Protein AF-A0A7J2PUG5-F1 (afdb_monomer_lite)

pLDDT: mean 79.98, std 12.55, range [40.56, 91.81]

Radius of gyration: 12.7 Å; chains: 1; bounding box: 26×24×38 Å

Sequence (70 aa):
KAEDFHCKGCWGEDNEVWTPNCEIRLCVTDKNYKYCYECQEFPCQKLKNSAKKGKKYEVALERLKNMKKN

Structure (mmCIF, N/CA/C/O backbone):
data_AF-A0A7J2PUG5-F1
#
_entry.id   AF-A0A7J2PUG5-F1
#
loop_
_atom_site.group_PDB
_atom_site.id
_atom_site.type_symbol
_atom_site.label_atom_id
_atom_site.label_alt_id
_atom_site.label_comp_id
_atom_site.label_asym_id
_atom_site.label_entity_id
_atom_site.label_seq_id
_atom_site.pdbx_PDB_ins_code
_atom_site.Cartn_x
_atom_site.Cartn_y
_atom_site.Cartn_z
_atom_site.occupancy
_atom_site.B_iso_or_equiv
_atom_site.auth_seq_id
_atom_site.auth_comp_id
_atom_site.auth_asym_id
_atom_site.auth_atom_id
_atom_site.pdbx_PDB_model_num
ATOM 1 N N . LYS A 1 1 ? 11.908 3.507 -30.775 1.00 40.56 1 LYS A N 1
ATOM 2 C CA . LYS A 1 1 ? 12.156 4.117 -29.446 1.00 40.56 1 LYS A CA 1
ATOM 3 C C . LYS A 1 1 ? 11.388 3.264 -28.459 1.00 40.56 1 LYS A C 1
ATOM 5 O O . LYS A 1 1 ? 10.204 3.106 -28.692 1.00 40.56 1 LYS A O 1
ATOM 10 N N . ALA A 1 2 ? 12.041 2.645 -27.476 1.00 49.91 2 ALA A N 1
ATOM 11 C CA . ALA A 1 2 ? 11.303 1.974 -26.412 1.00 49.91 2 ALA A CA 1
ATOM 12 C C . ALA A 1 2 ? 10.569 3.072 -25.638 1.00 49.91 2 ALA A C 1
ATOM 14 O O . ALA A 1 2 ? 11.217 3.970 -25.101 1.00 49.91 2 ALA A O 1
ATOM 15 N N . GLU A 1 3 ? 9.244 3.087 -25.726 1.00 56.75 3 GLU A N 1
ATOM 16 C CA . GLU A 1 3 ? 8.414 3.992 -24.946 1.00 56.75 3 GLU A CA 1
ATOM 17 C C . GLU A 1 3 ? 8.731 3.771 -23.467 1.00 56.75 3 GLU A C 1
ATOM 19 O O . GLU A 1 3 ? 8.746 2.643 -22.972 1.00 56.75 3 GLU A O 1
ATOM 24 N N . ASP A 1 4 ? 9.102 4.862 -22.805 1.00 60.41 4 ASP A N 1
ATOM 25 C CA . ASP A 1 4 ? 9.594 4.894 -21.437 1.00 60.41 4 ASP A CA 1
ATOM 26 C C . ASP A 1 4 ? 8.412 4.624 -20.501 1.00 60.41 4 ASP A C 1
ATOM 28 O O . ASP A 1 4 ? 7.721 5.528 -20.034 1.00 60.41 4 ASP A O 1
ATOM 32 N N . PHE A 1 5 ? 8.092 3.345 -20.326 1.00 63.97 5 PHE A N 1
ATOM 33 C CA . PHE A 1 5 ? 6.960 2.928 -19.522 1.00 63.97 5 PHE A CA 1
ATOM 34 C C . PHE A 1 5 ? 7.251 3.204 -18.048 1.00 63.97 5 PHE A C 1
ATOM 36 O O . PHE A 1 5 ? 8.043 2.507 -17.406 1.00 63.97 5 PHE A O 1
ATOM 43 N N . HIS A 1 6 ? 6.609 4.229 -17.494 1.00 62.34 6 HIS A N 1
ATOM 44 C CA . HIS A 1 6 ? 6.741 4.592 -16.087 1.00 62.34 6 HIS A CA 1
ATOM 45 C C . HIS A 1 6 ? 5.475 4.208 -15.348 1.00 62.34 6 HIS A C 1
ATOM 47 O O . HIS A 1 6 ? 4.383 4.661 -15.674 1.00 62.34 6 HIS A O 1
ATOM 53 N N . CYS A 1 7 ? 5.633 3.387 -14.312 1.00 70.12 7 CYS A N 1
ATOM 54 C CA . CYS A 1 7 ? 4.519 3.046 -13.445 1.00 70.12 7 CYS A CA 1
ATOM 55 C C . CYS A 1 7 ? 4.005 4.311 -12.753 1.00 70.12 7 CYS A C 1
ATOM 57 O O . CYS A 1 7 ? 4.686 4.838 -11.868 1.00 70.12 7 CYS A O 1
ATOM 59 N N . LYS A 1 8 ? 2.792 4.765 -13.081 1.00 69.12 8 LYS A N 1
ATOM 60 C CA . LYS A 1 8 ? 2.161 5.905 -12.388 1.00 69.12 8 LYS A CA 1
ATOM 61 C C . LYS A 1 8 ? 1.637 5.546 -10.992 1.00 69.12 8 LYS A C 1
ATOM 63 O O . LYS A 1 8 ? 1.051 6.371 -10.293 1.00 69.12 8 LYS A O 1
ATOM 68 N N . GLY A 1 9 ? 1.909 4.323 -10.539 1.00 68.19 9 GLY A N 1
ATOM 69 C CA . GLY A 1 9 ? 1.528 3.813 -9.231 1.00 68.19 9 GLY A CA 1
ATOM 70 C C . GLY A 1 9 ? 0.125 3.214 -9.237 1.00 68.19 9 GLY A C 1
ATOM 71 O O . GLY A 1 9 ? -0.455 2.953 -10.283 1.00 68.19 9 GLY A O 1
ATOM 72 N N . CYS A 1 10 ? -0.442 2.993 -8.049 1.00 70.38 10 CYS A N 1
ATOM 73 C CA . CYS A 1 10 ? -1.762 2.357 -7.894 1.00 70.38 10 CYS A CA 1
ATOM 74 C C . CYS A 1 10 ? -2.923 3.187 -8.485 1.00 70.38 10 CYS A C 1
ATOM 76 O O . CYS A 1 10 ? -4.039 2.693 -8.566 1.00 70.38 10 CYS A O 1
ATOM 78 N N . TRP A 1 11 ? -2.630 4.434 -8.859 1.00 65.81 11 TRP A N 1
ATOM 79 C CA . TRP A 1 11 ? -3.530 5.463 -9.377 1.00 65.81 11 TRP A CA 1
ATOM 80 C C . TRP A 1 11 ? -3.488 5.581 -10.896 1.00 65.81 11 TRP A C 1
ATOM 82 O O . TRP A 1 11 ? -4.343 6.249 -11.468 1.00 65.81 11 TRP A O 1
ATOM 92 N N . GLY A 1 12 ? -2.465 4.990 -11.520 1.00 65.12 12 GLY A N 1
ATOM 93 C CA . GLY A 1 12 ? -2.315 4.995 -12.966 1.00 65.12 12 GLY A CA 1
ATOM 94 C C . GLY A 1 12 ? -3.447 4.231 -13.637 1.00 65.12 12 GLY A C 1
ATOM 95 O O . GLY A 1 12 ? -4.022 3.301 -13.055 1.00 65.12 12 GLY A O 1
ATOM 96 N N . GLU A 1 13 ? -3.748 4.619 -14.871 1.00 61.88 13 GLU A N 1
ATOM 97 C CA . GLU A 1 13 ? -4.663 3.863 -15.720 1.00 61.88 13 GLU A CA 1
ATOM 98 C C . GLU A 1 13 ? -4.099 2.455 -15.988 1.00 61.88 13 GLU A C 1
ATOM 100 O O . GLU A 1 13 ? -2.925 2.174 -15.737 1.00 61.88 13 GLU A O 1
ATOM 105 N N . ASP A 1 14 ? -4.933 1.533 -16.473 1.00 58.81 14 ASP A N 1
ATOM 106 C CA . ASP A 1 14 ? -4.554 0.118 -16.641 1.00 58.81 14 ASP A CA 1
ATOM 107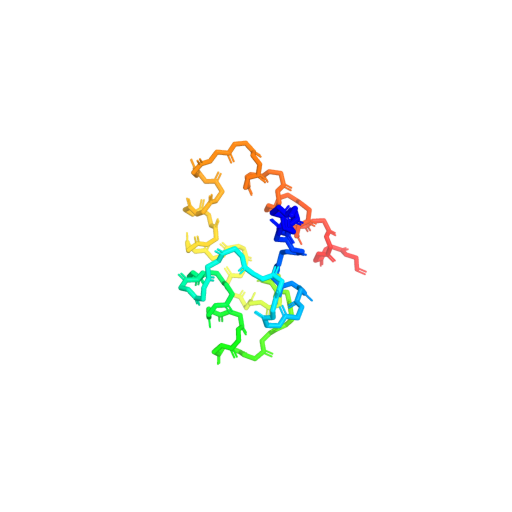 C C . ASP A 1 14 ? -3.301 -0.085 -17.507 1.00 58.81 14 ASP A C 1
ATOM 109 O O . ASP A 1 14 ? -2.490 -0.972 -17.249 1.00 58.8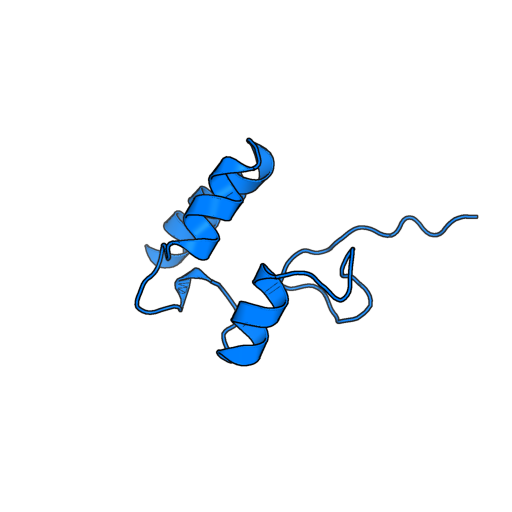1 14 ASP A O 1
ATOM 113 N N . ASN A 1 15 ? -3.085 0.834 -18.449 1.00 56.81 15 ASN A N 1
ATOM 114 C CA . ASN A 1 15 ? -1.934 0.863 -19.343 1.00 56.81 15 ASN A CA 1
ATOM 115 C C . ASN A 1 15 ? -0.688 1.539 -18.745 1.00 56.81 15 ASN A C 1
ATOM 117 O O . ASN A 1 15 ? 0.273 1.757 -19.467 1.00 56.81 15 ASN A O 1
ATOM 121 N N . GLU A 1 16 ? -0.679 1.898 -17.460 1.00 63.91 16 GLU A N 1
ATOM 122 C CA . GLU A 1 16 ? 0.422 2.624 -16.801 1.00 63.91 16 GLU A CA 1
ATOM 123 C C . GLU A 1 16 ? 0.954 1.884 -15.566 1.00 63.91 16 GLU A C 1
ATOM 125 O O . GLU A 1 16 ? 1.560 2.471 -14.665 1.00 63.91 16 GLU A O 1
ATOM 130 N N . VAL A 1 17 ? 0.717 0.572 -15.504 1.00 65.56 17 VAL A N 1
ATOM 131 C CA . VAL A 1 17 ? 1.187 -0.320 -14.442 1.00 65.56 17 VAL A CA 1
ATOM 132 C C . VAL A 1 17 ? 2.318 -1.214 -14.916 1.00 65.56 17 VAL A C 1
ATOM 134 O O . VAL A 1 17 ? 2.199 -1.920 -15.909 1.00 65.56 17 VAL A O 1
ATOM 137 N N . TRP A 1 18 ? 3.413 -1.243 -14.155 1.00 65.50 18 TRP A N 1
ATOM 138 C CA . TRP A 1 18 ? 4.629 -1.968 -14.556 1.00 65.50 18 TRP A CA 1
ATOM 139 C C . TRP A 1 18 ? 4.410 -3.459 -14.808 1.00 65.50 18 TRP A C 1
ATOM 141 O O . TRP A 1 18 ? 5.131 -4.093 -15.570 1.00 65.50 18 TRP A O 1
ATOM 151 N N . THR A 1 19 ? 3.422 -4.025 -14.125 1.00 67.19 19 THR A N 1
ATOM 152 C CA . THR A 1 19 ? 3.001 -5.399 -14.319 1.00 67.19 19 THR A CA 1
ATOM 153 C C . THR A 1 19 ? 1.503 -5.506 -14.046 1.00 67.19 19 THR A C 1
ATOM 155 O O . THR A 1 19 ? 1.033 -4.938 -13.051 1.00 67.19 19 THR A O 1
ATOM 158 N N . PRO A 1 20 ? 0.753 -6.263 -14.867 1.00 66.88 20 PRO A N 1
ATOM 159 C CA . PRO A 1 20 ? -0.648 -6.566 -14.580 1.00 66.88 20 PRO A CA 1
ATOM 160 C C . PRO A 1 20 ? -0.808 -7.321 -13.249 1.00 66.88 20 PRO A C 1
ATOM 162 O O . PRO A 1 20 ? -1.822 -7.185 -12.572 1.00 66.88 20 PRO A O 1
ATOM 165 N N . ASN A 1 21 ? 0.235 -8.027 -12.794 1.00 72.06 21 ASN A N 1
ATOM 166 C CA . ASN A 1 21 ? 0.219 -8.830 -11.568 1.00 72.06 21 ASN A CA 1
ATOM 167 C C . ASN A 1 21 ? 0.657 -8.046 -10.318 1.00 72.06 21 ASN A C 1
ATOM 169 O O . ASN A 1 21 ? 1.215 -8.611 -9.374 1.00 72.06 21 ASN A O 1
ATOM 173 N N . CYS A 1 22 ? 0.435 -6.729 -10.284 1.00 79.62 22 CYS A N 1
ATOM 174 C CA . CYS A 1 22 ? 0.768 -5.931 -9.109 1.00 79.62 22 CYS A CA 1
ATOM 175 C C . CYS A 1 22 ? -0.169 -6.276 -7.941 1.00 79.62 22 CYS A C 1
ATOM 177 O O . CYS A 1 22 ? -1.316 -5.837 -7.879 1.00 79.62 22 CYS A O 1
ATOM 179 N N . GLU A 1 23 ? 0.351 -7.018 -6.964 1.00 83.12 23 GLU A N 1
ATOM 180 C CA . GLU A 1 23 ? -0.399 -7.519 -5.804 1.00 83.12 23 GLU A CA 1
ATOM 181 C C . GLU A 1 23 ? -1.090 -6.434 -4.954 1.00 83.12 23 GLU A C 1
ATOM 183 O O . GLU A 1 23 ? -2.087 -6.728 -4.285 1.00 83.12 23 GLU A O 1
ATOM 188 N N . ILE A 1 24 ? -0.558 -5.204 -4.949 1.00 84.38 24 ILE A N 1
ATOM 189 C CA . ILE A 1 24 ? -1.132 -4.061 -4.226 1.00 84.38 24 ILE A CA 1
ATOM 190 C C . ILE A 1 24 ? -2.282 -3.454 -5.020 1.00 84.38 24 ILE A C 1
ATOM 192 O O . ILE A 1 24 ? -3.335 -3.202 -4.441 1.00 84.38 24 ILE A O 1
ATOM 196 N N . ARG A 1 25 ? -2.114 -3.284 -6.337 1.00 83.25 25 ARG A N 1
ATOM 197 C CA . ARG A 1 25 ? -3.175 -2.782 -7.215 1.00 83.25 25 ARG A CA 1
ATOM 198 C C . ARG A 1 25 ? -4.365 -3.730 -7.214 1.00 83.25 25 ARG A C 1
ATOM 200 O O . ARG A 1 25 ? -5.463 -3.294 -6.908 1.00 83.25 25 ARG A O 1
ATOM 207 N N . LEU A 1 26 ? -4.120 -5.025 -7.425 1.00 84.12 26 LEU A N 1
ATOM 208 C CA . LEU A 1 26 ? -5.162 -6.053 -7.384 1.00 84.12 26 LEU A CA 1
ATOM 209 C C . LEU A 1 26 ? -5.932 -6.027 -6.060 1.00 84.12 26 LEU A C 1
ATOM 211 O O . LEU A 1 26 ? -7.149 -6.103 -6.068 1.00 84.12 26 LEU A O 1
ATOM 215 N N . CYS A 1 27 ? -5.245 -5.844 -4.927 1.00 87.38 27 CYS A N 1
ATOM 216 C CA . CYS A 1 27 ? -5.898 -5.741 -3.619 1.00 87.38 27 CYS A CA 1
ATOM 217 C C . CYS A 1 27 ? -6.794 -4.501 -3.488 1.00 87.38 27 CYS A C 1
ATOM 219 O O . CYS A 1 27 ? -7.819 -4.558 -2.819 1.00 87.38 27 CYS A O 1
ATOM 221 N N . VAL A 1 28 ? -6.378 -3.367 -4.047 1.00 86.00 28 VAL A N 1
ATOM 222 C CA . VAL A 1 28 ? -7.128 -2.106 -3.997 1.00 86.00 28 VAL A CA 1
ATOM 223 C C . VAL A 1 28 ? -8.329 -2.171 -4.944 1.00 86.00 28 VAL A C 1
ATOM 225 O O . VAL A 1 28 ? -9.427 -1.807 -4.539 1.00 86.00 28 VAL A O 1
ATOM 228 N N . THR A 1 29 ? -8.153 -2.730 -6.144 1.00 83.38 29 THR A N 1
ATOM 229 C CA . THR A 1 29 ? -9.226 -2.965 -7.122 1.00 83.38 29 THR A CA 1
ATOM 230 C C . THR A 1 29 ? -10.267 -3.966 -6.615 1.00 83.38 29 THR A C 1
ATOM 232 O O . THR A 1 29 ? -11.455 -3.669 -6.678 1.00 83.38 29 THR A O 1
ATOM 235 N N . ASP A 1 30 ? -9.837 -5.105 -6.061 1.00 88.06 30 ASP A N 1
ATOM 236 C CA . ASP A 1 30 ? -10.713 -6.135 -5.472 1.00 88.06 30 ASP A CA 1
ATOM 237 C C . ASP A 1 30 ? -11.566 -5.574 -4.328 1.00 88.06 30 ASP A C 1
ATOM 239 O O . ASP A 1 30 ? -12.774 -5.788 -4.271 1.00 88.06 30 ASP A O 1
ATOM 243 N N . LYS A 1 31 ? -10.955 -4.758 -3.463 1.00 86.88 31 LYS A N 1
ATOM 244 C CA . LYS A 1 31 ? -11.649 -4.100 -2.349 1.00 86.88 31 LYS A CA 1
ATOM 245 C C . LYS A 1 31 ? -12.389 -2.817 -2.742 1.00 86.88 31 LYS A C 1
ATOM 247 O O . LYS A 1 31 ? -12.947 -2.161 -1.867 1.00 86.88 31 LYS A O 1
ATOM 252 N N . ASN A 1 32 ? -12.379 -2.452 -4.024 1.00 87.38 32 ASN A N 1
ATOM 253 C CA . ASN A 1 32 ? -12.958 -1.218 -4.558 1.00 87.38 32 ASN A CA 1
ATOM 254 C C . ASN A 1 32 ? -12.481 0.066 -3.843 1.00 87.38 32 ASN A C 1
ATOM 256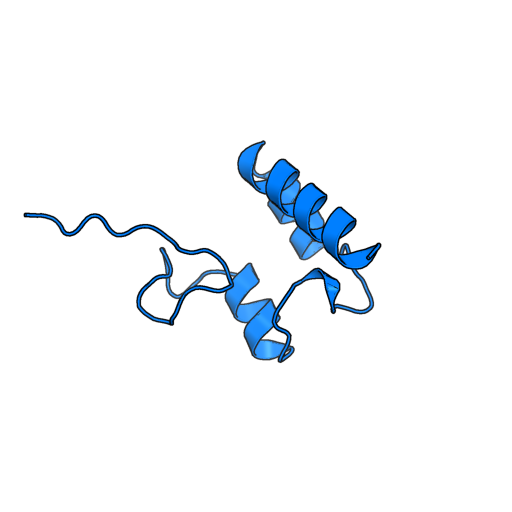 O O . ASN A 1 32 ? -13.227 1.026 -3.681 1.00 87.38 32 ASN A O 1
ATOM 260 N N . TYR A 1 33 ? -11.225 0.089 -3.404 1.00 86.94 33 TYR A N 1
ATOM 261 C CA . TYR A 1 33 ? -10.599 1.276 -2.830 1.00 86.94 33 TYR A CA 1
ATOM 262 C C . TYR A 1 33 ? -9.868 2.070 -3.904 1.00 86.94 33 TYR A C 1
ATOM 264 O O . TYR A 1 33 ? -9.477 1.537 -4.940 1.00 86.94 33 TYR A O 1
ATOM 272 N N . LYS A 1 34 ? -9.631 3.351 -3.642 1.00 82.81 34 LYS A N 1
ATOM 273 C CA . LYS A 1 34 ? -8.761 4.188 -4.469 1.00 82.81 34 LYS A CA 1
ATOM 274 C C . LYS A 1 34 ? -7.354 4.237 -3.870 1.00 82.81 34 LYS A C 1
ATOM 276 O O . LYS A 1 34 ? -6.350 4.132 -4.572 1.00 82.81 34 LYS A O 1
ATOM 281 N N . TYR A 1 35 ? -7.267 4.338 -2.547 1.00 85.75 35 TYR A N 1
ATOM 282 C CA . TYR A 1 35 ? -6.039 4.330 -1.765 1.00 85.75 35 TYR A CA 1
ATOM 283 C C . TYR A 1 35 ? -6.015 3.179 -0.766 1.00 85.75 35 TYR A C 1
ATOM 285 O O . TYR A 1 35 ? -7.001 2.857 -0.109 1.00 85.75 35 TYR A O 1
ATOM 293 N N . CYS A 1 36 ? -4.821 2.641 -0.509 1.00 88.69 36 CYS A N 1
ATOM 294 C CA . CYS A 1 36 ? -4.654 1.630 0.533 1.00 88.69 36 CYS A CA 1
ATOM 295 C C . CYS A 1 36 ? -5.038 2.131 1.938 1.00 88.69 36 CYS A C 1
ATOM 297 O O . CYS A 1 36 ? -5.320 1.304 2.802 1.00 88.69 36 CYS A O 1
ATOM 299 N N . TYR A 1 37 ? -5.037 3.450 2.187 1.00 90.25 37 TYR A N 1
ATOM 300 C CA . TYR A 1 37 ? -5.387 4.006 3.499 1.00 90.25 37 TYR A CA 1
ATOM 301 C C . TYR A 1 37 ? -6.879 3.934 3.840 1.00 90.25 37 TYR A C 1
ATOM 303 O O . TYR A 1 37 ? -7.233 4.050 5.019 1.00 90.25 37 TYR A O 1
ATOM 311 N N . GLU A 1 38 ? -7.731 3.724 2.834 1.00 89.56 38 GLU A N 1
ATOM 312 C CA . GLU A 1 38 ? -9.175 3.510 2.988 1.00 89.56 38 GLU A CA 1
ATOM 313 C C . GLU A 1 38 ? -9.481 2.128 3.578 1.00 89.56 38 GLU A C 1
ATOM 315 O O . GLU A 1 38 ? -10.545 1.909 4.148 1.00 89.56 38 GLU A O 1
ATOM 320 N N . CYS A 1 39 ? -8.516 1.204 3.521 1.00 90.50 39 CYS A N 1
ATOM 321 C CA . CYS A 1 39 ? -8.632 -0.097 4.161 1.00 90.50 39 CYS A CA 1
ATOM 322 C C . CYS A 1 39 ? -8.844 0.068 5.676 1.00 90.50 39 CYS A C 1
ATOM 324 O O . CYS A 1 39 ? -8.084 0.768 6.352 1.00 90.50 39 CYS A O 1
ATOM 326 N N . GLN A 1 40 ? -9.836 -0.637 6.226 1.00 89.06 40 GLN A N 1
ATOM 327 C CA . GLN A 1 40 ? -10.144 -0.602 7.662 1.00 89.06 40 GLN A CA 1
ATOM 328 C C . GLN A 1 40 ? -8.952 -1.057 8.515 1.00 89.06 40 GLN A C 1
ATOM 330 O O . GLN A 1 40 ? -8.635 -0.447 9.530 1.00 89.06 40 GLN A O 1
ATOM 335 N N . GLU A 1 41 ? -8.223 -2.070 8.047 1.00 90.44 41 GLU A N 1
ATOM 336 C CA . GLU A 1 41 ? -7.025 -2.601 8.708 1.00 90.44 41 GLU A CA 1
ATOM 337 C C . GLU A 1 41 ? 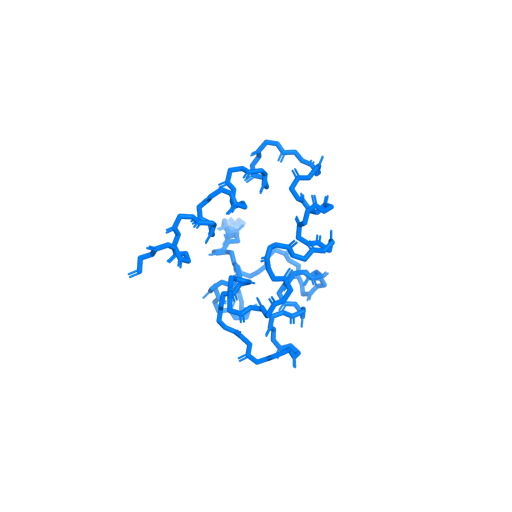-5.743 -1.797 8.414 1.00 90.44 41 GLU A C 1
ATOM 339 O O . GLU A 1 41 ? -4.631 -2.286 8.633 1.00 90.44 41 GLU A O 1
ATOM 344 N N . PHE A 1 42 ? -5.844 -0.595 7.837 1.00 90.56 42 PHE A N 1
ATOM 345 C CA . PHE A 1 42 ? -4.664 0.166 7.442 1.00 90.56 42 PHE A CA 1
ATOM 346 C C . PHE A 1 42 ? -3.821 0.625 8.652 1.00 90.56 42 PHE A C 1
ATOM 348 O O . PHE A 1 42 ? -4.365 1.250 9.564 1.00 90.56 42 PHE A O 1
ATOM 355 N N . PRO A 1 43 ? -2.479 0.458 8.621 1.00 91.06 43 PRO A N 1
ATOM 356 C CA . PRO A 1 43 ? -1.700 -0.228 7.588 1.00 91.06 43 PRO A CA 1
ATOM 357 C C . PRO A 1 43 ? -1.751 -1.758 7.742 1.00 91.06 43 PRO A C 1
ATOM 359 O O . PRO A 1 43 ? -1.256 -2.314 8.730 1.00 91.06 43 PRO A O 1
ATOM 362 N N . CYS A 1 44 ? -2.298 -2.439 6.729 1.00 91.56 44 CYS A N 1
ATOM 363 C CA . CYS A 1 44 ? -2.495 -3.887 6.746 1.00 91.56 44 CYS A CA 1
ATOM 364 C C . CYS A 1 44 ? -1.162 -4.640 6.596 1.00 91.56 44 CYS A C 1
ATOM 366 O O . CYS A 1 44 ? -0.156 -4.081 6.145 1.00 91.56 44 CYS A O 1
ATOM 368 N N . GLN A 1 45 ? -1.144 -5.931 6.943 1.00 90.75 45 GLN A N 1
ATOM 369 C CA . GLN A 1 45 ? 0.068 -6.761 6.859 1.00 90.75 45 GLN A CA 1
ATOM 370 C C . GLN A 1 45 ? 0.683 -6.775 5.452 1.00 90.75 45 GLN A C 1
ATOM 372 O O . GLN A 1 45 ? 1.894 -6.621 5.318 1.00 90.75 45 GLN A O 1
ATOM 377 N N . LYS A 1 46 ? -0.136 -6.861 4.394 1.00 88.50 46 LYS A N 1
ATOM 378 C CA . LYS A 1 46 ? 0.341 -6.860 2.998 1.00 88.50 46 LYS A CA 1
ATOM 379 C C . LYS A 1 46 ? 1.104 -5.580 2.641 1.00 88.50 46 LYS A C 1
ATOM 381 O O . LYS A 1 46 ? 2.169 -5.627 2.022 1.00 88.50 46 LYS A O 1
ATOM 386 N N . LEU A 1 47 ? 0.590 -4.433 3.085 1.00 88.81 47 LEU A N 1
ATOM 387 C CA . LEU A 1 47 ? 1.217 -3.138 2.847 1.00 88.81 47 LEU A CA 1
ATOM 388 C C . LEU A 1 47 ? 2.488 -2.961 3.692 1.00 88.81 47 LEU A C 1
ATOM 390 O O . LEU A 1 47 ? 3.499 -2.487 3.177 1.00 88.81 47 LEU A O 1
ATOM 394 N N . LYS A 1 48 ? 2.478 -3.412 4.954 1.00 90.94 48 LYS A N 1
ATOM 395 C CA . LYS A 1 48 ? 3.675 -3.456 5.816 1.00 90.94 48 LYS A CA 1
ATOM 396 C C . LYS A 1 48 ? 4.776 -4.328 5.212 1.00 90.94 48 LYS A C 1
ATOM 398 O O . LYS A 1 48 ? 5.929 -3.911 5.179 1.00 90.94 48 LYS A O 1
ATOM 403 N N . ASN A 1 49 ? 4.435 -5.507 4.693 1.00 90.94 49 ASN A N 1
ATOM 404 C CA . ASN A 1 49 ? 5.395 -6.367 4.003 1.00 90.94 49 ASN A CA 1
ATOM 405 C C . ASN A 1 49 ? 5.925 -5.717 2.726 1.00 90.94 49 ASN A C 1
ATOM 407 O O . ASN A 1 49 ? 7.117 -5.806 2.455 1.00 90.94 49 ASN A O 1
ATOM 411 N N . SER A 1 50 ? 5.074 -5.019 1.972 1.00 86.69 50 SER A N 1
ATOM 412 C CA . SER A 1 50 ? 5.522 -4.272 0.793 1.00 86.69 50 SER A CA 1
ATOM 413 C C . SER A 1 50 ? 6.494 -3.152 1.158 1.00 86.69 50 SER A C 1
ATOM 415 O O . SER A 1 50 ? 7.513 -3.011 0.490 1.00 86.69 50 SER A O 1
ATOM 417 N N . ALA A 1 51 ? 6.256 -2.425 2.254 1.00 89.75 51 ALA A N 1
ATOM 418 C CA . ALA A 1 51 ? 7.178 -1.404 2.756 1.00 89.75 51 ALA A CA 1
ATOM 419 C C . ALA A 1 51 ? 8.569 -1.970 3.099 1.00 89.75 51 ALA A C 1
ATOM 421 O O . ALA A 1 51 ? 9.578 -1.336 2.803 1.00 89.75 51 ALA A O 1
ATOM 422 N N . LYS A 1 52 ? 8.639 -3.201 3.622 1.00 90.38 52 LYS A N 1
ATOM 423 C CA . LYS A 1 52 ? 9.909 -3.888 3.922 1.00 90.38 52 LYS A CA 1
ATOM 424 C C . LYS A 1 52 ? 10.722 -4.272 2.680 1.00 90.38 52 LYS A C 1
ATOM 426 O O . LYS A 1 52 ? 11.908 -4.555 2.811 1.00 90.38 52 LYS A O 1
ATOM 431 N N . LYS A 1 53 ? 10.130 -4.274 1.477 1.00 86.75 53 LYS A N 1
ATOM 432 C CA . LYS A 1 53 ? 10.837 -4.622 0.227 1.00 86.75 53 LYS A CA 1
ATOM 433 C C . LYS A 1 53 ? 11.855 -3.556 -0.204 1.00 86.75 53 LYS A C 1
ATOM 435 O O . LYS A 1 53 ? 12.619 -3.792 -1.135 1.00 86.75 53 LYS A O 1
ATOM 440 N N . GLY A 1 54 ? 11.859 -2.376 0.422 1.00 87.94 54 GLY A N 1
ATOM 441 C CA . GLY A 1 54 ? 12.887 -1.359 0.208 1.00 87.94 54 GLY A CA 1
ATOM 442 C C . GLY A 1 54 ? 12.420 0.067 0.489 1.00 87.94 54 GLY A C 1
ATOM 443 O O . GLY A 1 54 ? 11.225 0.353 0.556 1.00 87.94 54 GLY A O 1
ATOM 444 N N . LYS A 1 55 ? 13.387 0.990 0.564 1.00 87.25 55 LYS A N 1
ATOM 445 C CA . LYS A 1 55 ? 13.179 2.390 0.976 1.00 87.25 55 LYS A CA 1
ATOM 446 C C . LYS A 1 55 ? 12.094 3.123 0.177 1.00 87.25 55 LYS A C 1
ATOM 448 O O . LYS A 1 55 ? 11.322 3.886 0.743 1.00 87.25 55 LYS A O 1
ATOM 453 N N . LYS A 1 56 ? 11.975 2.855 -1.130 1.00 83.69 56 LYS A N 1
ATOM 454 C CA . LYS A 1 56 ? 10.921 3.451 -1.973 1.00 83.69 56 LYS A CA 1
ATOM 455 C C . LYS A 1 56 ? 9.503 3.078 -1.517 1.00 83.69 56 LYS A C 1
ATOM 457 O O . LYS A 1 56 ? 8.604 3.911 -1.574 1.00 83.69 56 LYS A O 1
ATOM 462 N N . TYR A 1 57 ? 9.310 1.846 -1.050 1.00 84.62 57 TYR A N 1
ATOM 463 C CA . TYR A 1 57 ? 8.016 1.355 -0.583 1.00 84.62 57 TYR A CA 1
ATOM 464 C C . TYR A 1 57 ? 7.724 1.814 0.847 1.00 84.62 57 TYR A C 1
ATOM 466 O O . TYR A 1 57 ? 6.576 2.105 1.170 1.00 84.62 57 TYR A O 1
ATOM 474 N N . GLU A 1 58 ? 8.755 1.934 1.684 1.00 90.31 58 GLU A N 1
ATOM 475 C CA . GLU A 1 58 ? 8.644 2.546 3.010 1.00 90.31 58 GLU A CA 1
ATOM 476 C C . GLU A 1 58 ? 8.173 4.003 2.915 1.00 90.31 58 GLU A C 1
ATOM 478 O O . GLU A 1 58 ? 7.166 4.365 3.520 1.00 90.31 58 GLU A O 1
ATOM 483 N N . VAL A 1 59 ? 8.810 4.811 2.061 1.00 90.50 59 VAL A N 1
ATOM 484 C CA . VAL A 1 59 ? 8.393 6.202 1.814 1.00 90.50 59 VAL A CA 1
ATOM 485 C C . VAL A 1 59 ? 6.962 6.269 1.267 1.00 90.50 59 VAL A C 1
ATOM 487 O O . VAL A 1 59 ? 6.196 7.153 1.648 1.00 90.50 59 VAL A O 1
ATOM 490 N N . ALA A 1 60 ? 6.564 5.329 0.403 1.00 87.31 60 ALA A N 1
ATOM 491 C CA . ALA A 1 60 ? 5.191 5.254 -0.094 1.00 87.31 60 ALA A CA 1
ATOM 492 C C . ALA A 1 60 ? 4.175 4.963 1.028 1.00 87.31 60 ALA A C 1
ATOM 494 O O . ALA A 1 60 ? 3.118 5.594 1.073 1.00 87.31 60 ALA A O 1
ATOM 495 N N . LEU A 1 61 ? 4.499 4.061 1.961 1.00 90.56 61 LEU A N 1
ATOM 496 C CA . LEU A 1 61 ? 3.665 3.789 3.134 1.00 90.56 61 LEU A CA 1
ATOM 497 C C . LEU A 1 61 ? 3.537 5.026 4.035 1.00 90.56 61 LEU A C 1
ATOM 499 O O . LEU A 1 61 ? 2.433 5.347 4.473 1.00 90.56 61 LEU A O 1
ATOM 503 N N . GLU A 1 62 ? 4.631 5.743 4.284 1.00 91.81 62 GLU A N 1
ATOM 504 C CA . GLU A 1 62 ? 4.600 6.977 5.078 1.00 91.81 62 GLU A CA 1
ATOM 505 C C . GLU A 1 62 ? 3.722 8.055 4.428 1.00 91.81 62 GLU A C 1
ATOM 507 O O . GLU A 1 62 ? 2.926 8.698 5.112 1.00 91.81 62 GLU A O 1
ATOM 512 N N . ARG A 1 63 ? 3.774 8.220 3.099 1.00 90.38 63 ARG A N 1
ATOM 513 C CA . ARG A 1 63 ? 2.871 9.137 2.374 1.00 90.38 63 ARG A CA 1
ATOM 514 C C . ARG A 1 63 ? 1.404 8.779 2.599 1.00 90.38 63 ARG A C 1
ATOM 516 O O . ARG A 1 63 ? 0.623 9.649 2.965 1.00 90.38 63 ARG A O 1
ATOM 523 N N . LEU A 1 64 ? 1.046 7.501 2.473 1.00 89.50 64 LEU A N 1
ATOM 524 C CA . LEU A 1 64 ? -0.322 7.028 2.719 1.00 89.50 64 LEU A CA 1
ATOM 525 C C . LEU A 1 64 ? -0.776 7.280 4.165 1.00 89.50 64 LEU A C 1
ATOM 527 O O . LEU A 1 64 ? -1.924 7.656 4.390 1.00 89.50 64 LEU A O 1
ATOM 531 N N . LYS A 1 65 ? 0.115 7.106 5.153 1.00 91.00 65 LYS A N 1
ATOM 532 C CA . LYS A 1 65 ? -0.187 7.421 6.560 1.00 91.00 65 LYS A CA 1
ATOM 533 C C . LYS A 1 65 ? -0.467 8.906 6.767 1.00 91.00 65 LYS A C 1
ATOM 535 O O . LYS A 1 65 ? -1.358 9.235 7.542 1.00 91.00 65 LYS A O 1
ATOM 540 N N . ASN A 1 66 ? 0.279 9.781 6.096 1.00 91.38 66 ASN A N 1
ATOM 541 C CA . ASN A 1 66 ? 0.053 11.224 6.167 1.00 91.38 66 ASN A CA 1
ATOM 542 C C . ASN A 1 66 ? -1.264 11.625 5.489 1.00 91.38 66 ASN A C 1
ATOM 544 O O . ASN A 1 66 ? -2.004 12.415 6.060 1.00 91.38 66 ASN A O 1
ATOM 548 N N . MET A 1 67 ? -1.610 11.019 4.348 1.00 88.50 67 MET A N 1
ATOM 549 C CA . MET A 1 67 ? -2.892 11.270 3.671 1.00 88.50 67 MET A CA 1
ATOM 550 C C . MET A 1 67 ? -4.107 10.867 4.5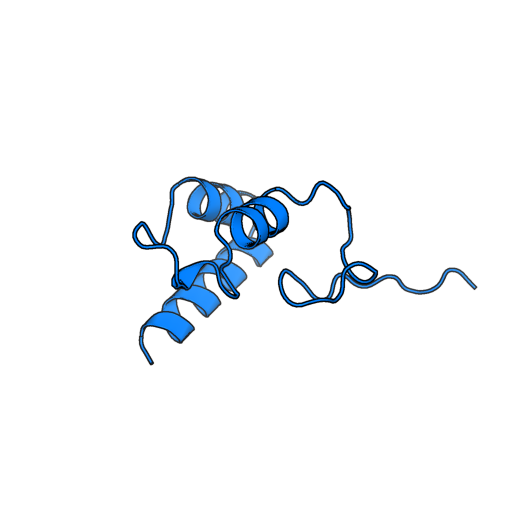19 1.00 88.50 67 MET A C 1
ATOM 552 O O . MET A 1 67 ? -5.112 11.557 4.482 1.00 88.50 67 MET A O 1
ATOM 556 N N . LYS A 1 68 ? -4.016 9.790 5.315 1.00 87.00 68 LYS A N 1
ATOM 557 C CA . LYS A 1 68 ? -5.107 9.354 6.211 1.00 87.00 68 LYS A CA 1
ATOM 558 C C . LYS A 1 68 ? -5.379 10.321 7.372 1.00 87.00 68 LYS A C 1
ATOM 560 O O . LYS A 1 68 ? -6.454 10.279 7.956 1.00 87.00 68 LYS A O 1
ATOM 565 N N . LYS A 1 69 ? -4.375 11.100 7.786 1.00 82.00 69 LYS A N 1
ATOM 566 C CA . LYS A 1 69 ? -4.471 12.003 8.946 1.00 82.00 69 LYS A CA 1
ATOM 567 C C . LYS A 1 69 ? -5.144 13.339 8.616 1.00 82.00 69 LYS A C 1
ATOM 569 O O . LYS A 1 69 ? -5.342 14.130 9.534 1.00 82.00 69 LYS A O 1
ATOM 574 N N . ASN A 1 70 ? -5.428 13.587 7.342 1.00 59.62 70 ASN A N 1
ATOM 575 C CA . ASN A 1 70 ? -5.974 14.834 6.825 1.00 59.62 70 ASN A CA 1
ATOM 576 C C . ASN A 1 70 ? -7.427 14.656 6.384 1.00 59.62 70 ASN A C 1
ATOM 578 O O . ASN A 1 70 ? -8.115 15.694 6.314 1.00 59.62 70 ASN A O 1
#

Foldseek 3Di:
DPPPQAQPPLQDDCSRHPDNVPVVNCVCVVVVHSDCLPDPCPVPPVLVVQLVVDVVSVVVSVVSVVVNVD

Secondary structure (DSSP, 8-state):
--------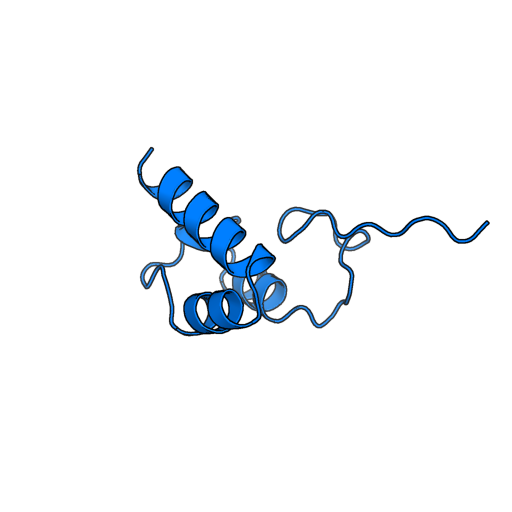-TTS-GGG-S-TT-HHHHHHHHTT-SSGGGSTTPSPHHHHHHHHT-HHHHHHHHHHHHHHT-